Protein AF-A0A533VV82-F1 (afdb_monomer)

pLDDT: mean 89.79, std 12.0, range [38.28, 96.38]

Solvent-accessible surface area (backbone atoms only — not comparable to full-atom values): 3947 Å² total; per-residue (Å²): 128,85,74,76,81,46,30,40,49,58,50,54,49,5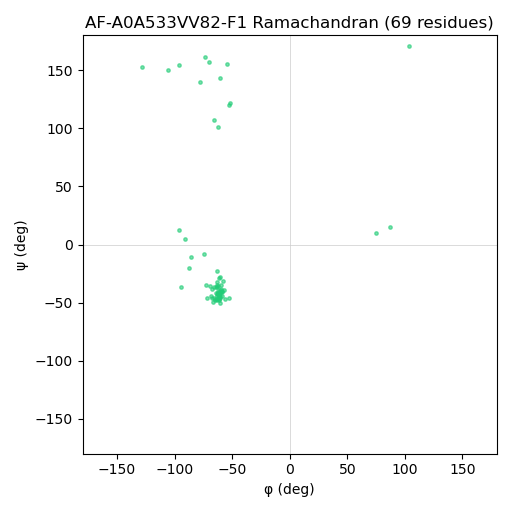1,52,58,58,62,37,72,84,44,58,71,71,56,32,51,56,51,48,54,53,52,49,34,52,49,39,18,39,75,70,62,70,33,54,58,80,33,36,47,70,61,38,48,55,46,27,50,76,51,73,24,5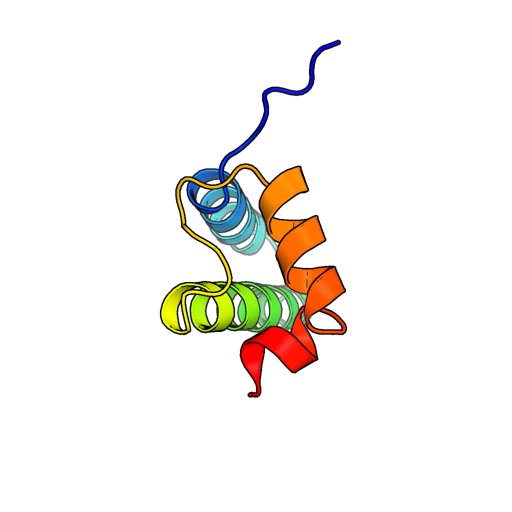9,67,46,45,38,67,117

Mean predicted aligned error: 4.44 Å

Structure (mmCIF, N/CA/C/O backbone):
data_AF-A0A533VV82-F1
#
_entry.id   AF-A0A533VV82-F1
#
loop_
_atom_site.group_PDB
_atom_site.id
_atom_site.type_symbol
_atom_site.label_atom_id
_atom_site.label_alt_id
_atom_site.label_comp_id
_atom_site.label_asym_id
_atom_site.label_entity_id
_atom_site.label_seq_id
_atom_site.pdbx_PDB_ins_code
_atom_site.Cartn_x
_atom_site.Cartn_y
_atom_site.Cartn_z
_atom_site.occupancy
_atom_site.B_iso_or_equiv
_atom_site.auth_seq_id
_atom_site.auth_comp_id
_atom_site.auth_asym_id
_atom_site.auth_atom_id
_atom_site.pdbx_PDB_model_num
ATOM 1 N N . MET A 1 1 ? 14.716 -6.761 18.158 1.00 38.50 1 MET A N 1
ATOM 2 C CA . MET A 1 1 ? 14.781 -5.492 17.405 1.00 38.50 1 MET A CA 1
ATOM 3 C C . MET A 1 1 ? 13.347 -5.037 17.203 1.00 38.50 1 MET A C 1
ATOM 5 O O . MET A 1 1 ? 12.628 -5.757 16.526 1.00 38.50 1 MET A O 1
ATOM 9 N N . SER A 1 2 ? 12.895 -3.937 17.815 1.00 38.28 2 SER A N 1
ATOM 10 C CA . SER A 1 2 ? 11.618 -3.337 17.403 1.00 38.28 2 SER A CA 1
ATOM 11 C C . SER A 1 2 ? 11.811 -2.839 15.981 1.00 38.28 2 SER A C 1
ATOM 13 O O . SER A 1 2 ? 12.545 -1.872 15.771 1.00 38.28 2 SER A O 1
ATOM 15 N N . ALA A 1 3 ? 11.222 -3.525 15.003 1.00 52.25 3 ALA A N 1
ATOM 16 C CA . ALA A 1 3 ? 11.005 -2.910 13.707 1.00 52.25 3 ALA A CA 1
ATOM 17 C C . ALA A 1 3 ? 10.264 -1.601 13.997 1.00 52.25 3 ALA A C 1
ATOM 19 O O . ALA A 1 3 ? 9.234 -1.617 14.669 1.00 52.25 3 ALA A O 1
ATOM 20 N N . LYS A 1 4 ? 10.848 -0.457 13.621 1.00 59.44 4 LYS A N 1
ATOM 21 C CA . LYS A 1 4 ? 10.115 0.806 13.677 1.00 59.44 4 LYS A CA 1
ATOM 22 C C . LYS A 1 4 ? 8.813 0.571 12.929 1.00 59.44 4 LYS A C 1
ATOM 24 O O . LYS A 1 4 ? 8.847 0.157 11.772 1.00 59.44 4 LYS A O 1
ATOM 29 N N . VAL A 1 5 ? 7.713 0.774 13.633 1.00 65.38 5 VAL A N 1
ATOM 30 C CA . VAL A 1 5 ? 6.368 0.677 13.096 1.00 65.38 5 VAL A CA 1
ATOM 31 C C . VAL A 1 5 ? 6.268 1.760 12.017 1.00 65.38 5 VAL A C 1
ATOM 33 O O . VAL A 1 5 ? 6.230 2.943 12.345 1.00 65.38 5 VAL A O 1
ATOM 36 N N . LYS A 1 6 ? 6.391 1.369 10.742 1.00 85.06 6 LYS A N 1
ATOM 37 C CA . LYS A 1 6 ? 6.359 2.295 9.599 1.00 85.06 6 LYS A CA 1
ATOM 38 C C . LYS A 1 6 ? 4.918 2.677 9.311 1.00 85.06 6 LYS A C 1
ATOM 40 O O . LYS A 1 6 ? 4.046 1.806 9.355 1.00 85.06 6 LYS A O 1
ATOM 45 N N . SER A 1 7 ? 4.686 3.944 8.985 1.00 94.06 7 SER A N 1
ATOM 46 C CA . SER A 1 7 ? 3.372 4.377 8.511 1.00 94.06 7 SER A CA 1
ATOM 47 C C . SER A 1 7 ? 3.110 3.911 7.076 1.00 94.06 7 SER A C 1
ATOM 49 O O . SER A 1 7 ? 4.040 3.593 6.323 1.00 94.06 7 SER A O 1
ATOM 51 N N . VAL A 1 8 ? 1.839 3.909 6.670 1.00 93.25 8 VAL A N 1
ATOM 52 C CA . VAL A 1 8 ? 1.439 3.689 5.271 1.00 93.25 8 VAL A CA 1
ATOM 53 C C . VAL A 1 8 ? 2.106 4.709 4.345 1.00 93.25 8 VAL A C 1
ATOM 55 O O . VAL A 1 8 ? 2.576 4.344 3.268 1.00 93.25 8 VAL A O 1
ATOM 58 N N . 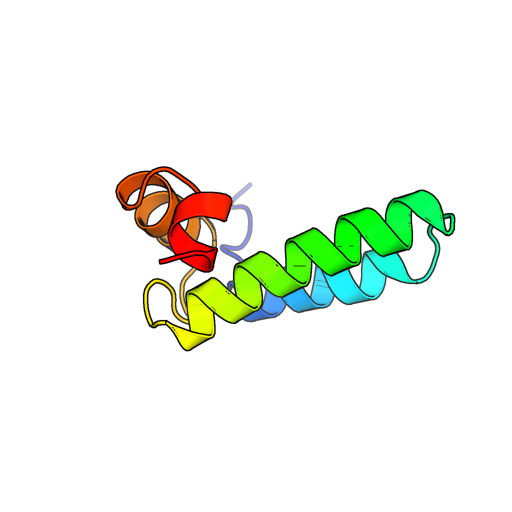GLU A 1 9 ? 2.223 5.970 4.764 1.00 94.00 9 GLU A N 1
ATOM 59 C CA . GLU A 1 9 ? 2.928 7.001 3.994 1.00 94.00 9 GLU A CA 1
ATOM 60 C C . GLU A 1 9 ? 4.407 6.654 3.756 1.00 94.00 9 GLU A C 1
ATOM 62 O O . GLU A 1 9 ? 4.881 6.689 2.616 1.00 94.00 9 GLU A O 1
ATOM 67 N N . GLU A 1 10 ? 5.137 6.287 4.815 1.00 94.12 10 GLU A N 1
ATOM 68 C CA . GLU A 1 10 ? 6.553 5.918 4.718 1.00 94.12 10 GLU A CA 1
ATOM 69 C C . GLU A 1 10 ? 6.745 4.684 3.835 1.00 94.12 10 GLU A C 1
ATOM 71 O O . GLU A 1 10 ? 7.634 4.652 2.982 1.00 94.12 10 GLU A O 1
ATOM 76 N N . TYR A 1 11 ? 5.872 3.692 3.987 1.00 93.19 11 TYR A N 1
ATOM 77 C CA . TYR A 1 11 ? 5.883 2.483 3.176 1.00 93.19 11 TYR A CA 1
ATOM 78 C C . TYR A 1 11 ? 5.662 2.769 1.686 1.00 93.19 11 TYR A C 1
ATOM 80 O O . TYR A 1 11 ? 6.429 2.298 0.843 1.00 93.19 11 TYR A O 1
ATOM 88 N N . LEU A 1 12 ? 4.658 3.581 1.340 1.00 94.00 12 LEU A N 1
ATOM 89 C CA . LEU A 1 12 ? 4.384 3.951 -0.052 1.00 94.00 12 LEU A CA 1
ATOM 90 C C . LEU A 1 12 ? 5.530 4.743 -0.677 1.00 94.00 12 LEU A C 1
ATOM 92 O O . LEU A 1 12 ? 5.852 4.548 -1.854 1.00 94.00 12 LEU A O 1
ATOM 96 N N . LYS A 1 13 ? 6.176 5.605 0.110 1.00 93.81 13 LYS A N 1
ATOM 97 C CA . LYS A 1 13 ? 7.368 6.329 -0.323 1.00 93.81 13 LYS A CA 1
ATOM 98 C C . LYS A 1 13 ? 8.524 5.374 -0.624 1.00 93.81 13 LYS A C 1
ATOM 100 O O . LYS A 1 13 ? 9.107 5.461 -1.703 1.00 93.81 13 LYS A O 1
ATOM 105 N N . GLU A 1 14 ? 8.809 4.429 0.271 1.00 92.81 14 GLU A N 1
ATOM 106 C CA . GLU A 1 14 ? 9.861 3.426 0.066 1.00 92.81 14 GLU A CA 1
ATOM 107 C C . GLU A 1 14 ? 9.610 2.558 -1.171 1.00 92.81 14 GLU A C 1
ATOM 109 O O . GLU A 1 14 ? 10.543 2.281 -1.924 1.00 92.81 14 GLU A O 1
ATOM 114 N N . LEU A 1 15 ? 8.357 2.171 -1.433 1.00 91.50 15 LEU A N 1
ATOM 115 C CA . LEU A 1 15 ? 7.992 1.454 -2.658 1.00 91.50 15 LEU A CA 1
ATOM 116 C C . LEU A 1 15 ? 8.226 2.306 -3.911 1.00 91.50 15 LEU A C 1
ATOM 118 O O . LEU A 1 15 ? 8.743 1.807 -4.916 1.00 91.50 15 LEU A O 1
ATOM 122 N N . GLY A 1 16 ? 7.877 3.594 -3.851 1.00 91.44 16 GLY A N 1
ATOM 123 C CA . GLY A 1 16 ? 8.117 4.552 -4.928 1.00 91.44 16 GLY A CA 1
ATOM 124 C C . GLY A 1 16 ? 9.604 4.753 -5.230 1.00 91.44 16 GLY A C 1
ATOM 125 O O . GLY A 1 16 ? 9.993 4.813 -6.399 1.00 91.44 16 GLY A O 1
ATOM 126 N N . ASP A 1 17 ? 10.442 4.796 -4.196 1.00 92.06 17 ASP A N 1
ATOM 127 C CA . ASP A 1 17 ? 11.895 4.893 -4.342 1.00 92.06 17 ASP A CA 1
ATOM 128 C C . ASP A 1 17 ? 12.487 3.572 -4.859 1.00 92.06 17 ASP A C 1
ATOM 130 O O . ASP A 1 17 ? 13.226 3.569 -5.846 1.00 92.06 17 ASP A O 1
ATOM 134 N N . ALA A 1 18 ? 12.074 2.429 -4.298 1.00 88.44 18 ALA A N 1
ATOM 135 C CA . ALA A 1 18 ? 12.527 1.098 -4.709 1.00 88.44 18 ALA A CA 1
ATOM 136 C C . ALA A 1 18 ? 12.185 0.765 -6.169 1.00 88.44 18 ALA A C 1
ATOM 138 O O . ALA A 1 18 ? 12.913 -0.004 -6.809 1.00 88.44 18 ALA A O 1
ATOM 139 N N . LYS A 1 19 ? 11.097 1.346 -6.694 1.00 87.44 19 LYS A N 1
ATOM 140 C CA . LYS A 1 19 ? 10.662 1.232 -8.090 1.00 87.44 19 LYS A CA 1
ATOM 141 C C . LYS A 1 19 ? 11.672 1.837 -9.074 1.00 87.44 19 LYS A C 1
ATOM 143 O O . LYS A 1 19 ? 11.780 1.336 -10.195 1.00 87.44 19 LYS A O 1
ATOM 148 N N . ARG A 1 20 ? 12.419 2.889 -8.712 1.00 85.44 20 ARG A N 1
ATOM 149 C CA . ARG A 1 20 ? 13.255 3.662 -9.662 1.00 85.44 20 ARG A CA 1
ATOM 150 C C . ARG A 1 20 ? 14.314 2.813 -10.370 1.00 85.44 20 ARG A C 1
ATOM 152 O O . ARG A 1 20 ? 14.452 2.916 -11.592 1.00 85.44 20 ARG A O 1
ATOM 159 N N . ASP A 1 21 ? 14.939 1.896 -9.640 1.00 88.19 21 ASP A N 1
ATOM 160 C CA . ASP A 1 21 ? 16.070 1.088 -10.121 1.00 88.19 21 ASP A CA 1
ATOM 161 C C . ASP A 1 21 ? 15.665 -0.300 -10.643 1.00 88.19 21 ASP A C 1
ATOM 163 O O . ASP A 1 21 ? 16.504 -1.183 -10.821 1.00 88.19 21 ASP A O 1
ATOM 167 N N . LYS A 1 22 ? 14.365 -0.541 -10.858 1.00 89.56 22 LYS A N 1
ATOM 168 C CA . LYS A 1 22 ? 13.853 -1.852 -11.284 1.00 89.56 22 LYS A CA 1
ATOM 169 C C . LYS A 1 22 ? 13.645 -1.947 -12.806 1.00 89.56 22 LYS A C 1
ATOM 171 O O . LYS A 1 22 ? 13.408 -0.926 -13.462 1.00 89.56 22 LYS A O 1
ATOM 176 N N . PRO A 1 23 ? 13.700 -3.163 -13.384 1.00 94.12 23 PRO A N 1
ATOM 177 C CA . PRO A 1 23 ? 13.275 -3.428 -14.760 1.00 94.12 23 PRO A CA 1
ATOM 178 C C . PRO A 1 23 ? 11.832 -2.975 -15.028 1.00 9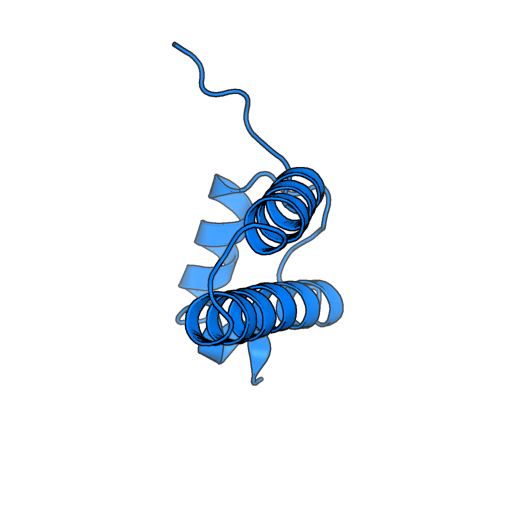4.12 23 PRO A C 1
ATOM 180 O O . PRO A 1 23 ? 11.019 -2.930 -14.105 1.00 94.12 23 PRO A O 1
ATOM 183 N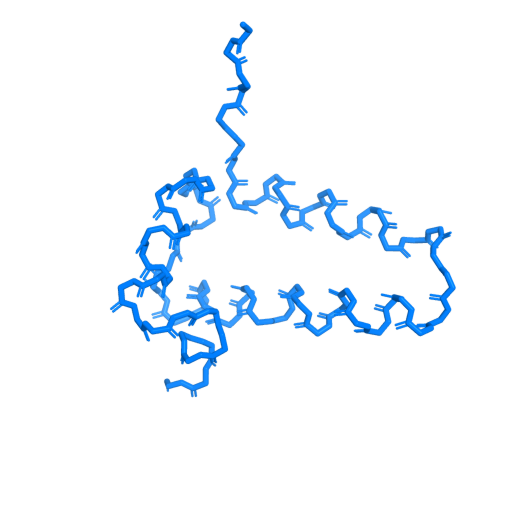 N . ALA A 1 24 ? 11.498 -2.690 -16.291 1.00 91.06 24 ALA A N 1
ATOM 184 C CA . ALA A 1 24 ? 10.188 -2.158 -16.696 1.00 91.06 24 ALA A CA 1
ATOM 185 C C . ALA A 1 24 ? 9.000 -2.998 -16.186 1.00 91.06 24 ALA A C 1
ATOM 187 O O . ALA A 1 24 ? 8.082 -2.457 -15.580 1.00 91.06 24 ALA A O 1
ATOM 188 N N . GLN A 1 25 ? 9.075 -4.323 -16.316 1.00 90.00 25 GLN A N 1
ATOM 189 C CA . GLN A 1 25 ? 8.031 -5.242 -15.843 1.00 90.00 25 GLN A CA 1
ATOM 190 C C . GLN A 1 25 ? 7.797 -5.134 -14.326 1.00 90.00 25 GLN A C 1
ATOM 192 O O . GLN A 1 25 ? 6.663 -5.112 -13.855 1.00 90.00 25 GLN A O 1
ATOM 197 N N . ILE A 1 26 ? 8.874 -5.007 -13.544 1.00 91.94 26 ILE A N 1
ATOM 198 C CA . ILE A 1 26 ? 8.781 -4.853 -12.087 1.00 91.94 26 ILE A CA 1
ATOM 199 C C . ILE A 1 26 ? 8.273 -3.451 -11.725 1.00 91.94 26 ILE A C 1
ATOM 201 O O . ILE A 1 26 ? 7.522 -3.299 -10.765 1.00 91.94 26 ILE A O 1
ATOM 205 N N . LYS A 1 27 ? 8.640 -2.424 -12.502 1.00 93.31 27 LYS A N 1
ATOM 206 C CA . LYS A 1 27 ? 8.127 -1.058 -12.328 1.00 93.31 27 LYS A CA 1
ATOM 207 C C . LYS A 1 27 ? 6.618 -0.980 -12.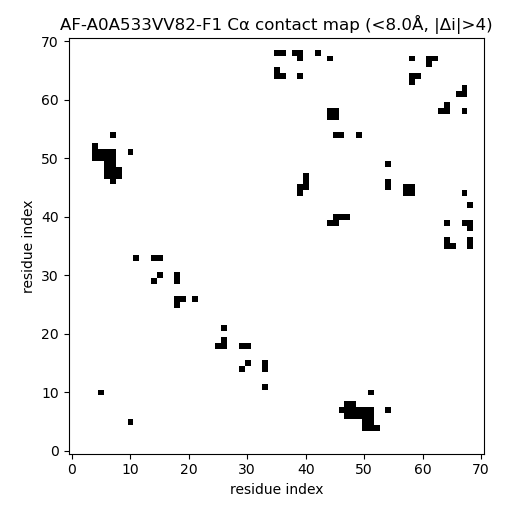506 1.00 93.31 27 LYS A C 1
ATOM 209 O O . LYS A 1 27 ? 5.975 -0.277 -11.731 1.00 93.31 27 LYS A O 1
ATOM 214 N N . GLU A 1 28 ? 6.082 -1.666 -13.509 1.00 92.56 28 GLU A N 1
ATOM 215 C CA . GLU A 1 28 ? 4.643 -1.731 -13.769 1.00 92.56 28 GLU A CA 1
ATOM 216 C C . GLU A 1 28 ? 3.913 -2.470 -12.647 1.00 92.56 28 GLU A C 1
ATOM 218 O O . GLU A 1 28 ? 2.980 -1.918 -12.069 1.00 92.56 28 GLU A O 1
ATOM 223 N N . ALA A 1 29 ? 4.395 -3.653 -12.253 1.00 93.31 29 ALA A N 1
ATOM 224 C CA . ALA A 1 29 ? 3.804 -4.411 -11.150 1.00 93.31 29 ALA A CA 1
ATOM 225 C C . ALA A 1 29 ? 3.811 -3.623 -9.824 1.00 93.31 29 ALA A C 1
ATOM 227 O O . ALA A 1 29 ? 2.799 -3.564 -9.127 1.00 93.31 29 ALA A O 1
ATOM 228 N N . LEU A 1 30 ? 4.927 -2.957 -9.497 1.00 93.31 30 LEU A N 1
ATOM 229 C CA . LEU A 1 30 ? 5.018 -2.094 -8.314 1.00 93.31 30 LEU A CA 1
ATOM 230 C C . LEU A 1 30 ? 4.103 -0.874 -8.413 1.00 93.31 30 LEU A C 1
ATOM 232 O O . LEU A 1 30 ? 3.540 -0.463 -7.404 1.00 93.31 30 LEU A O 1
ATOM 236 N N . GLN A 1 31 ? 3.946 -0.290 -9.604 1.00 94.88 31 GLN A N 1
ATOM 237 C CA . GLN A 1 31 ? 3.034 0.833 -9.796 1.00 94.88 31 GLN A CA 1
ATOM 238 C C . GLN A 1 31 ? 1.588 0.415 -9.530 1.00 94.88 31 GLN A C 1
ATOM 240 O O . GLN A 1 31 ? 0.913 1.085 -8.757 1.00 94.88 31 GLN A O 1
ATOM 245 N N . ILE A 1 32 ? 1.155 -0.718 -10.090 1.00 94.94 32 ILE A N 1
ATOM 246 C CA . ILE A 1 32 ? -0.182 -1.276 -9.848 1.00 94.94 32 ILE A CA 1
ATOM 247 C C . ILE A 1 32 ? -0.393 -1.491 -8.348 1.00 94.94 32 ILE A C 1
ATOM 249 O O . ILE A 1 32 ? -1.405 -1.068 -7.800 1.00 94.94 32 ILE A O 1
ATOM 253 N N . TYR A 1 33 ? 0.585 -2.089 -7.668 1.00 94.62 33 TYR A N 1
ATOM 254 C CA . TYR A 1 33 ? 0.509 -2.319 -6.229 1.00 94.62 33 TYR A CA 1
ATOM 255 C C . TYR A 1 33 ? 0.376 -1.014 -5.421 1.00 94.62 33 TYR A C 1
ATOM 257 O O . TYR A 1 33 ? -0.488 -0.916 -4.552 1.00 94.62 33 TYR A O 1
ATOM 265 N N . ILE A 1 34 ? 1.179 0.009 -5.735 1.00 95.25 34 ILE A N 1
ATOM 266 C CA . ILE A 1 34 ? 1.088 1.339 -5.107 1.00 95.25 34 ILE A CA 1
ATOM 267 C C . ILE A 1 34 ? -0.288 1.972 -5.357 1.00 95.25 34 ILE A C 1
ATOM 269 O O . ILE A 1 34 ? -0.854 2.584 -4.453 1.00 95.25 34 ILE A O 1
ATOM 273 N N . ASP A 1 35 ? -0.831 1.830 -6.564 1.00 96.06 35 ASP A N 1
ATOM 274 C CA . ASP A 1 35 ? -2.123 2.417 -6.920 1.00 96.06 35 ASP A CA 1
ATOM 275 C C . ASP A 1 35 ? -3.287 1.734 -6.195 1.00 96.06 35 ASP A C 1
ATOM 277 O O . ASP A 1 35 ? -4.213 2.420 -5.766 1.00 96.06 35 ASP A O 1
ATOM 281 N N . LEU A 1 36 ? -3.223 0.418 -5.967 1.00 96.12 36 LEU A N 1
ATOM 282 C CA . LEU A 1 36 ? -4.208 -0.284 -5.135 1.00 96.12 36 LEU A CA 1
ATOM 283 C C . LEU A 1 36 ? -4.206 0.251 -3.697 1.00 96.12 36 LEU A C 1
ATOM 285 O O . LEU A 1 36 ? -5.261 0.557 -3.142 1.00 96.12 36 LEU A O 1
ATOM 289 N N . TRP A 1 37 ? -3.026 0.445 -3.109 1.00 96.38 37 TRP A N 1
ATOM 290 C CA . TRP A 1 37 ? -2.918 1.046 -1.779 1.00 96.38 37 TRP A CA 1
ATOM 291 C C . TRP A 1 37 ? -3.478 2.466 -1.731 1.00 96.38 37 TRP A C 1
ATOM 293 O O . TRP A 1 37 ? -4.232 2.795 -0.818 1.00 96.38 37 TRP A O 1
ATOM 303 N N . LYS A 1 38 ? -3.159 3.303 -2.723 1.00 95.69 38 LYS A N 1
ATOM 304 C CA . LYS A 1 38 ? -3.699 4.667 -2.806 1.00 95.69 38 LYS A CA 1
ATOM 305 C C . LYS A 1 38 ? -5.219 4.676 -2.905 1.00 95.69 38 LYS A C 1
ATOM 307 O O . LYS A 1 38 ? -5.848 5.414 -2.159 1.00 95.69 38 LYS A O 1
ATOM 312 N N . LYS A 1 39 ? -5.810 3.815 -3.737 1.00 96.25 39 LYS A N 1
ATOM 313 C CA . LYS A 1 39 ? -7.272 3.662 -3.814 1.00 96.25 39 LYS A CA 1
ATOM 314 C C . LYS A 1 39 ? -7.876 3.261 -2.471 1.00 96.25 39 LYS A C 1
ATOM 316 O O . LYS A 1 39 ? -8.902 3.795 -2.071 1.00 96.25 39 LYS A O 1
ATOM 321 N N . THR A 1 40 ? -7.214 2.358 -1.754 1.00 95.75 40 THR A N 1
ATOM 322 C CA . THR A 1 40 ? -7.654 1.919 -0.422 1.00 95.75 40 THR A CA 1
ATOM 323 C C . THR A 1 40 ? -7.628 3.073 0.594 1.00 95.75 40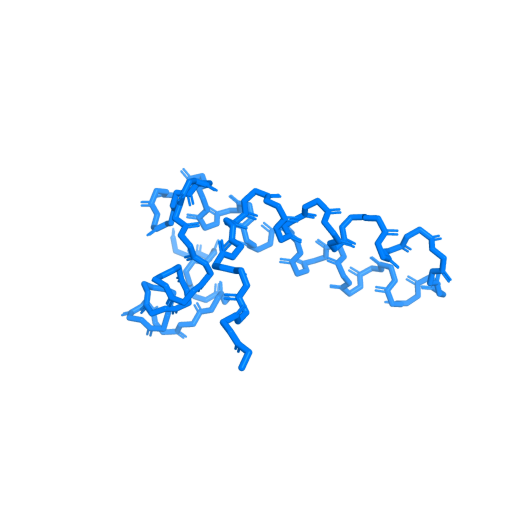 THR A C 1
ATOM 325 O O . THR A 1 40 ? -8.523 3.185 1.434 1.00 95.75 40 THR A O 1
ATOM 328 N N . VAL A 1 41 ? -6.636 3.969 0.493 1.00 95.94 41 VAL A N 1
ATOM 329 C CA . VAL A 1 41 ? -6.564 5.215 1.279 1.00 95.94 41 VAL A CA 1
ATOM 330 C C . VAL A 1 41 ? -7.668 6.194 0.875 1.00 95.94 41 VAL A C 1
ATOM 332 O O . VAL A 1 41 ? -8.342 6.749 1.738 1.00 95.94 41 VAL A O 1
ATOM 335 N N . GLU A 1 42 ? -7.880 6.403 -0.426 1.00 95.38 42 GLU A N 1
ATOM 336 C CA . GLU A 1 42 ? -8.917 7.299 -0.962 1.00 95.38 42 GLU A CA 1
ATOM 337 C C . GLU A 1 42 ? -10.326 6.874 -0.534 1.00 95.38 42 GLU A C 1
ATOM 339 O O . GLU A 1 42 ? -11.170 7.721 -0.245 1.00 95.38 42 GLU A O 1
ATOM 344 N N . LYS A 1 43 ? -10.558 5.563 -0.423 1.00 93.56 43 LYS A N 1
ATOM 345 C CA . LYS A 1 43 ? -11.801 4.969 0.090 1.00 93.56 43 LYS A CA 1
ATOM 346 C C . LYS A 1 43 ? -11.952 5.071 1.610 1.00 93.56 43 LYS A C 1
ATOM 348 O O . LYS A 1 43 ? -13.011 4.757 2.142 1.00 93.56 43 LYS A O 1
ATOM 353 N N . GLY A 1 44 ? -10.915 5.510 2.322 1.00 94.25 44 GLY A N 1
ATOM 354 C CA . GLY A 1 44 ? -10.927 5.669 3.776 1.00 94.25 44 GLY A CA 1
ATOM 355 C C . GLY A 1 44 ? -10.830 4.359 4.561 1.00 94.25 44 GLY A C 1
ATOM 356 O O . GLY A 1 44 ? -11.002 4.376 5.779 1.00 94.25 44 GLY A O 1
ATOM 357 N N . ILE A 1 45 ? -10.536 3.236 3.895 1.00 94.31 45 ILE A N 1
ATOM 358 C CA . ILE A 1 45 ? -10.352 1.928 4.543 1.00 94.31 45 ILE A CA 1
ATOM 359 C C . ILE A 1 45 ? -9.082 1.943 5.400 1.00 94.31 45 ILE A C 1
ATOM 361 O O . ILE A 1 45 ? -9.069 1.405 6.506 1.00 94.31 45 ILE A O 1
ATOM 365 N N . VAL A 1 46 ? -8.024 2.597 4.915 1.00 95.00 46 VAL A N 1
ATOM 366 C CA . VAL A 1 46 ? -6.778 2.832 5.659 1.00 95.00 46 VAL A CA 1
ATOM 367 C C . VAL A 1 46 ? -6.409 4.312 5.620 1.00 95.00 46 VAL A C 1
ATOM 369 O O . VAL A 1 46 ? -6.760 5.034 4.689 1.00 95.00 46 VAL A O 1
ATOM 372 N N . GLN A 1 47 ? -5.687 4.778 6.630 1.00 95.38 47 GLN A N 1
ATOM 373 C CA . GLN A 1 47 ? -5.165 6.139 6.712 1.00 95.38 47 GLN A CA 1
ATOM 374 C C . GLN A 1 47 ? -3.661 6.142 6.442 1.00 95.38 47 GLN A C 1
ATOM 376 O O . GLN A 1 47 ? -2.955 5.200 6.784 1.00 95.38 47 GLN A O 1
ATOM 381 N N . LEU A 1 48 ? -3.136 7.235 5.884 1.00 93.94 48 LEU A N 1
ATOM 382 C CA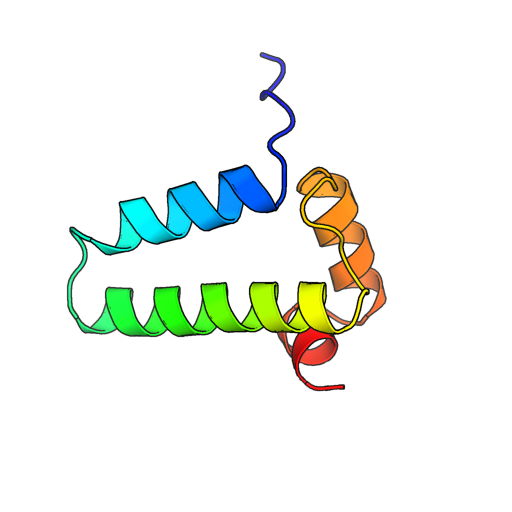 . LEU A 1 48 ? -1.691 7.389 5.654 1.00 93.94 48 LEU A CA 1
ATOM 383 C C . LEU A 1 48 ? -0.864 7.333 6.949 1.00 93.94 48 LEU A C 1
ATOM 385 O O . LEU A 1 48 ? 0.301 6.940 6.925 1.00 93.94 48 LEU A O 1
ATOM 389 N N . THR A 1 49 ? -1.482 7.721 8.065 1.00 94.06 49 THR A N 1
ATOM 390 C CA . THR A 1 49 ? -0.907 7.695 9.412 1.00 94.06 49 THR A CA 1
ATOM 391 C C . THR A 1 49 ? -1.061 6.354 10.115 1.00 94.06 49 THR A C 1
ATOM 393 O O . THR A 1 49 ? -0.461 6.184 11.174 1.00 94.06 49 THR A O 1
ATOM 396 N N . ASP A 1 50 ? -1.862 5.428 9.572 1.00 93.50 50 ASP A N 1
ATOM 397 C CA . ASP A 1 50 ? -1.919 4.075 10.116 1.00 93.50 50 ASP A CA 1
ATOM 398 C C . ASP A 1 50 ? -0.531 3.452 10.009 1.00 93.50 50 ASP A C 1
ATOM 400 O O . ASP A 1 50 ? 0.195 3.652 9.027 1.00 93.50 50 ASP A O 1
ATOM 404 N N . ASP A 1 51 ? -0.166 2.668 11.011 1.00 94.88 51 ASP A N 1
ATOM 405 C CA . ASP A 1 51 ? 0.945 1.758 10.847 1.00 94.88 51 ASP A CA 1
ATOM 406 C C . ASP A 1 51 ? 0.604 0.612 9.891 1.00 94.88 51 ASP A C 1
ATOM 408 O O . ASP A 1 51 ? -0.561 0.261 9.691 1.00 94.88 51 ASP A O 1
ATOM 412 N N . ILE A 1 52 ? 1.638 0.010 9.305 1.00 92.50 52 ILE A N 1
ATOM 413 C CA . ILE A 1 52 ? 1.459 -1.042 8.303 1.00 92.50 52 ILE A CA 1
ATOM 414 C C . ILE A 1 52 ? 0.746 -2.282 8.845 1.00 92.50 52 ILE A C 1
ATOM 416 O O . ILE A 1 52 ? -0.045 -2.867 8.111 1.00 92.50 52 ILE A O 1
ATOM 420 N N . GLU A 1 53 ? 0.965 -2.684 10.098 1.00 92.62 53 GLU A N 1
ATOM 421 C CA . GLU A 1 53 ? 0.300 -3.874 10.652 1.00 92.62 53 GLU A CA 1
ATOM 422 C C .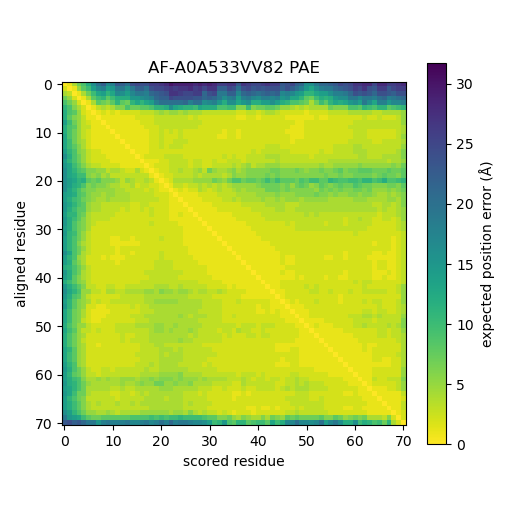 GLU A 1 53 ? -1.206 -3.632 10.818 1.00 92.62 53 GLU A C 1
ATOM 424 O O . GLU A 1 53 ? -2.031 -4.454 10.403 1.00 92.62 53 GLU A O 1
ATOM 429 N N . THR A 1 54 ? -1.572 -2.460 11.337 1.00 94.00 54 THR A N 1
ATOM 430 C CA . THR A 1 54 ? -2.963 -2.009 11.428 1.00 94.00 54 THR A CA 1
ATOM 431 C C . THR A 1 54 ? -3.602 -1.897 10.045 1.00 94.00 54 THR A C 1
ATOM 433 O O . THR A 1 54 ? -4.711 -2.392 9.837 1.00 94.00 54 THR A O 1
ATOM 436 N N . ALA A 1 55 ? -2.915 -1.281 9.081 1.00 94.62 55 ALA A N 1
ATOM 437 C CA . ALA A 1 55 ? -3.436 -1.106 7.730 1.00 94.62 55 ALA A CA 1
ATOM 438 C C . ALA A 1 55 ? -3.662 -2.450 7.020 1.00 94.62 55 ALA A C 1
ATOM 440 O O . ALA A 1 55 ? -4.713 -2.648 6.411 1.00 94.62 55 ALA A O 1
ATOM 441 N N . LEU A 1 56 ? -2.726 -3.396 7.150 1.00 94.12 56 LEU A N 1
ATOM 442 C CA . LEU A 1 56 ? -2.873 -4.752 6.615 1.00 94.12 56 LEU A CA 1
ATOM 443 C C . LEU A 1 56 ? -4.049 -5.488 7.261 1.00 94.12 56 LEU A C 1
ATOM 445 O O . LEU A 1 56 ? -4.846 -6.087 6.551 1.00 94.12 56 LEU A O 1
ATOM 449 N N . THR A 1 57 ? -4.226 -5.363 8.578 1.00 95.81 57 THR A N 1
ATOM 450 C CA . THR A 1 57 ? -5.376 -5.961 9.278 1.00 95.81 57 THR A CA 1
ATOM 451 C C . THR A 1 57 ? -6.707 -5.400 8.761 1.00 95.81 57 THR A C 1
ATOM 453 O O . THR A 1 57 ? -7.656 -6.153 8.530 1.00 95.81 57 THR A O 1
ATOM 456 N N . LYS A 1 58 ? -6.789 -4.079 8.539 1.00 94.75 58 LYS A N 1
ATOM 457 C CA . LYS A 1 58 ? -7.976 -3.439 7.946 1.00 94.75 58 LYS A CA 1
ATOM 458 C C . LYS A 1 58 ? -8.218 -3.943 6.523 1.00 94.75 58 LYS A C 1
ATOM 460 O O . LYS A 1 58 ? -9.348 -4.291 6.198 1.00 94.75 58 LYS A O 1
ATOM 465 N N . ILE A 1 59 ? -7.175 -4.045 5.705 1.00 95.25 59 ILE A N 1
ATOM 466 C CA . ILE A 1 59 ? -7.256 -4.571 4.336 1.00 95.25 59 ILE A CA 1
ATOM 467 C C . ILE A 1 59 ? -7.724 -6.032 4.313 1.00 95.25 59 ILE A C 1
ATOM 469 O O . ILE A 1 59 ? -8.620 -6.376 3.544 1.00 95.25 59 ILE A O 1
ATOM 473 N N . ASP A 1 60 ? -7.175 -6.883 5.177 1.00 95.00 60 ASP A N 1
ATOM 474 C CA . ASP A 1 60 ? -7.563 -8.293 5.271 1.00 95.00 60 ASP A CA 1
ATOM 475 C C . ASP A 1 60 ? -9.026 -8.442 5.704 1.00 95.00 60 ASP A C 1
ATOM 477 O O . ASP A 1 60 ? -9.737 -9.307 5.192 1.00 95.00 60 ASP A O 1
ATOM 481 N N . SER A 1 61 ? -9.520 -7.546 6.568 1.00 94.62 61 SER A N 1
ATOM 482 C CA . SER A 1 61 ? -10.939 -7.508 6.951 1.00 94.62 61 SER A CA 1
ATOM 483 C C . SER A 1 61 ? -11.886 -7.197 5.782 1.00 94.62 61 SER A C 1
ATOM 485 O O . SER A 1 61 ? -13.056 -7.567 5.843 1.00 94.62 61 SER A O 1
ATOM 487 N N . GLN A 1 62 ? -11.382 -6.561 4.716 1.00 93.19 62 GLN A N 1
ATOM 488 C CA . GLN A 1 62 ? -12.116 -6.292 3.473 1.00 93.19 62 GLN A CA 1
ATOM 489 C C . GLN A 1 62 ? -11.957 -7.416 2.432 1.00 93.19 62 GLN A C 1
ATOM 491 O O . GLN A 1 62 ? -12.420 -7.281 1.308 1.00 93.19 62 GLN A O 1
ATOM 496 N N . GLY A 1 63 ? -11.281 -8.524 2.760 1.00 93.19 63 GLY A N 1
ATOM 497 C CA . GLY A 1 63 ? -10.995 -9.596 1.797 1.00 93.19 63 GLY A CA 1
ATOM 498 C C . GLY A 1 63 ? -9.706 -9.394 0.992 1.00 93.19 63 GLY A C 1
ATOM 499 O O . GLY A 1 63 ? -9.486 -10.087 -0.002 1.00 93.19 63 GLY A O 1
ATOM 500 N N . GLY A 1 64 ? -8.836 -8.479 1.430 1.00 94.38 64 GLY A N 1
ATOM 501 C CA . GLY A 1 64 ? -7.510 -8.250 0.863 1.00 94.38 64 GLY A CA 1
ATOM 502 C C . GLY A 1 64 ? -7.418 -7.007 -0.023 1.00 94.38 64 GLY A C 1
ATOM 503 O O . GLY A 1 64 ? -8.411 -6.370 -0.366 1.00 94.38 64 GLY A O 1
ATOM 504 N N . LEU A 1 65 ? -6.186 -6.656 -0.409 1.00 93.62 65 LEU A N 1
ATOM 505 C CA . LEU A 1 65 ? -5.869 -5.361 -1.033 1.00 93.62 65 LEU A CA 1
ATOM 506 C C . LEU A 1 65 ? -6.626 -5.112 -2.340 1.00 93.62 65 LEU A C 1
ATOM 508 O O . LEU A 1 65 ? -7.029 -3.988 -2.613 1.00 93.62 65 LEU A O 1
ATOM 512 N N . TYR A 1 66 ? -6.802 -6.151 -3.156 1.00 93.50 66 TYR A N 1
ATOM 513 C CA . TYR A 1 66 ? -7.523 -6.013 -4.417 1.00 93.50 66 TYR A CA 1
ATOM 514 C C . TYR A 1 66 ? -8.997 -5.670 -4.179 1.00 93.50 66 TYR A C 1
ATOM 516 O O . TYR A 1 66 ? -9.493 -4.726 -4.781 1.00 93.50 66 TYR A O 1
ATOM 524 N N . VAL A 1 67 ? -9.659 -6.377 -3.257 1.00 93.94 67 VAL A N 1
ATOM 525 C CA . VAL A 1 67 ? -11.074 -6.151 -2.923 1.00 93.94 67 VAL A CA 1
ATOM 526 C C . VAL A 1 67 ? -11.255 -4.770 -2.296 1.00 93.94 67 VAL A C 1
ATOM 528 O O . VAL A 1 67 ? -12.059 -3.979 -2.777 1.00 93.94 67 VAL A O 1
ATOM 531 N N . ALA A 1 68 ? -10.403 -4.430 -1.325 1.00 92.31 68 ALA A N 1
ATOM 532 C CA . ALA A 1 68 ? -10.397 -3.122 -0.673 1.00 92.31 68 ALA A CA 1
ATOM 533 C C . ALA A 1 68 ? -10.201 -1.954 -1.665 1.00 92.31 68 ALA A C 1
ATOM 535 O O . ALA A 1 68 ? -10.712 -0.855 -1.463 1.00 92.31 68 ALA A O 1
ATOM 536 N N . ALA A 1 69 ? -9.457 -2.174 -2.751 1.00 92.00 69 ALA A N 1
ATOM 537 C CA . ALA A 1 69 ? -9.216 -1.165 -3.774 1.00 92.00 69 ALA A CA 1
ATOM 538 C C . ALA A 1 69 ? -10.291 -1.120 -4.874 1.00 92.00 69 ALA A C 1
ATOM 540 O O . ALA A 1 69 ? -10.401 -0.084 -5.540 1.00 92.00 69 ALA A O 1
ATOM 541 N N . ASP A 1 70 ? -11.081 -2.178 -5.078 1.00 87.06 70 ASP A N 1
ATOM 542 C CA . ASP A 1 70 ? -12.060 -2.298 -6.175 1.00 87.06 70 ASP A CA 1
ATOM 543 C C . ASP A 1 70 ? -13.482 -1.857 -5.770 1.00 87.06 70 ASP A C 1
ATOM 545 O O . ASP A 1 70 ? -14.097 -1.115 -6.531 1.00 87.06 70 ASP A O 1
ATOM 549 N N . GLU A 1 71 ? -13.931 -2.129 -4.532 1.00 60.84 71 GLU A N 1
ATOM 550 C CA . GLU A 1 71 ? -15.263 -1.730 -3.989 1.00 60.84 71 GLU A CA 1
ATOM 551 C C . GLU A 1 71 ? -15.422 -0.242 -3.657 1.00 60.84 71 GLU A C 1
ATOM 553 O O . GLU A 1 71 ? -16.108 0.492 -4.397 1.00 60.84 71 GLU A O 1
#

Foldseek 3Di:
DPPPQDFLLRVLVVLVVVLPPDDPVVVVVSVVVSLLSVLLCVVVLDDRRDGPVVSQVSQVVQVHSNSSNPD

Secondary structure (DSSP, 8-state):
------BHHHHHHHHHHHHHTS-HHHHHHHHHHHHHHHHHHHTTSS-TTSBHHHHHHHHHHTTSHHHHHH-

Radius of gyration: 12.47 Å; Cα contacts (8 Å, |Δi|>4): 62; chains: 1; bounding box: 31×17×34 Å

Sequence (71 aa):
MSAKVKSVEEYLKELGDAKRDKPAQIKEALQIYIDLWKKTVEKGIVQLTDDIETALTKIDSQGGLYVAADE